Protein AF-A0A2L2Z495-F1 (afdb_monomer)

InterPro domains:
  IPR009030 Growth factor receptor cysteine-rich domain superfamily [SSF57184] (4-65)
  IPR011641 Tyrosine-protein kinase ephrin type A/B receptor-like [PF07699] (2-44)

Mean predicted aligned error: 7.1 Å

Structure (mmCIF, N/CA/C/O backbone):
data_AF-A0A2L2Z495-F1
#
_entry.id   AF-A0A2L2Z495-F1
#
loop_
_atom_site.group_PDB
_atom_site.id
_atom_site.type_symbol
_atom_site.label_atom_id
_atom_site.label_alt_id
_atom_site.label_comp_id
_atom_site.label_asym_id
_atom_site.label_entity_id
_atom_site.label_seq_id
_atom_site.pdbx_PDB_ins_code
_atom_site.Cartn_x
_atom_site.Cartn_y
_atom_site.Cartn_z
_atom_site.occupancy
_atom_site.B_iso_or_equiv
_atom_site.auth_seq_id
_atom_site.auth_comp_id
_atom_site.auth_asym_id
_atom_site.auth_atom_id
_atom_site.pdbx_PDB_model_num
ATOM 1 N N . LEU A 1 1 ? -20.928 8.682 14.250 1.00 43.97 1 LEU A N 1
ATOM 2 C CA . LEU A 1 1 ? -20.160 8.177 13.093 1.00 43.97 1 LEU A CA 1
ATOM 3 C C . LEU A 1 1 ? -18.689 8.415 13.401 1.00 43.97 1 LEU A C 1
ATOM 5 O O . LEU A 1 1 ? -18.303 9.573 13.491 1.00 43.97 1 LEU A O 1
ATOM 9 N N . ALA A 1 2 ? -17.903 7.375 13.669 1.00 55.22 2 ALA A N 1
ATOM 10 C CA . ALA A 1 2 ? -16.454 7.553 13.733 1.00 55.22 2 ALA A CA 1
ATOM 11 C C . ALA A 1 2 ? -15.946 7.732 12.289 1.00 55.22 2 ALA A C 1
ATOM 13 O O . ALA A 1 2 ? -16.351 6.945 11.429 1.00 55.22 2 ALA A O 1
ATOM 14 N N . PRO A 1 3 ? -15.147 8.769 11.984 1.00 60.53 3 PRO A N 1
ATOM 15 C CA . PRO A 1 3 ? -14.557 8.912 10.660 1.00 60.53 3 PRO A CA 1
ATOM 16 C C . PRO A 1 3 ? -13.651 7.709 10.386 1.00 60.53 3 PRO A C 1
ATOM 18 O O . PRO A 1 3 ? -12.933 7.255 11.276 1.00 60.53 3 PRO A O 1
ATOM 21 N N . CYS A 1 4 ? -13.702 7.172 9.167 1.00 67.56 4 CYS A N 1
ATOM 22 C CA . CYS A 1 4 ? -12.798 6.106 8.752 1.00 67.56 4 CYS A CA 1
ATOM 23 C C . CYS A 1 4 ? -11.352 6.585 8.929 1.00 67.56 4 CYS A C 1
ATOM 25 O O . CYS A 1 4 ? -10.957 7.589 8.334 1.00 67.56 4 CYS A O 1
ATOM 27 N N . LEU A 1 5 ? -10.568 5.881 9.745 1.00 73.12 5 LEU A N 1
ATOM 28 C CA . LEU A 1 5 ? -9.147 6.166 9.888 1.00 73.12 5 LEU A CA 1
ATOM 29 C C . LEU A 1 5 ? -8.450 5.779 8.578 1.00 73.12 5 LEU A C 1
ATOM 31 O O . LEU A 1 5 ? -8.361 4.599 8.244 1.00 73.12 5 LEU A O 1
ATOM 35 N N . GLN A 1 6 ? -7.975 6.763 7.813 1.00 77.62 6 GLN A N 1
ATOM 36 C CA . GLN A 1 6 ? -7.158 6.478 6.636 1.00 77.62 6 GLN A CA 1
ATOM 37 C C . GLN A 1 6 ? -5.746 6.104 7.081 1.00 77.62 6 GLN A C 1
ATOM 39 O O . GLN A 1 6 ? -4.997 6.948 7.574 1.00 77.62 6 GLN A O 1
ATOM 44 N N . CYS A 1 7 ? -5.379 4.835 6.906 1.00 83.62 7 CYS A N 1
ATOM 45 C CA . CYS A 1 7 ? -4.031 4.380 7.219 1.00 83.62 7 CYS A CA 1
ATOM 46 C C . CYS A 1 7 ? -2.995 5.042 6.301 1.00 83.62 7 CYS A C 1
ATOM 48 O O . CYS A 1 7 ? -3.227 5.136 5.095 1.00 83.62 7 CYS A O 1
ATOM 50 N N . PRO A 1 8 ? -1.843 5.484 6.832 1.00 84.62 8 PRO A N 1
ATOM 51 C CA . PRO A 1 8 ? -0.791 6.069 6.012 1.00 84.62 8 PRO A CA 1
ATOM 52 C C . PRO A 1 8 ? -0.195 5.028 5.053 1.00 84.62 8 PRO A C 1
ATOM 54 O O . PRO A 1 8 ? -0.234 3.824 5.313 1.00 84.62 8 PRO A O 1
ATOM 57 N N . SER A 1 9 ? 0.408 5.491 3.957 1.00 83.62 9 SER A N 1
ATOM 58 C CA . SER A 1 9 ? 1.172 4.651 3.021 1.00 83.62 9 SER A CA 1
ATOM 59 C C . SER A 1 9 ? 2.191 3.771 3.760 1.00 83.62 9 SER A C 1
ATOM 61 O O . SER A 1 9 ? 2.828 4.270 4.687 1.00 83.62 9 SER A O 1
ATOM 63 N N . ASN A 1 10 ? 2.423 2.534 3.299 1.00 85.44 10 ASN A N 1
ATOM 64 C CA . ASN A 1 10 ? 3.150 1.431 3.984 1.00 85.44 10 ASN A CA 1
ATOM 65 C C . ASN A 1 10 ? 2.313 0.644 5.007 1.00 85.44 10 ASN A C 1
ATOM 67 O O . ASN A 1 10 ? 2.846 -0.227 5.704 1.00 85.44 10 ASN A O 1
ATOM 71 N N . THR A 1 11 ? 1.027 0.956 5.122 1.00 87.44 11 THR A N 1
ATOM 72 C CA . THR A 1 11 ? 0.172 0.425 6.181 1.00 87.44 11 THR A CA 1
ATOM 73 C C . THR A 1 11 ? -1.194 0.078 5.607 1.00 87.44 11 THR A C 1
ATOM 75 O O . THR A 1 11 ? -1.684 0.766 4.711 1.00 87.44 11 THR A O 1
ATOM 78 N N . TYR A 1 12 ? -1.807 -0.975 6.132 1.00 88.12 12 TYR A N 1
ATOM 79 C CA . TYR A 1 12 ? -3.125 -1.458 5.735 1.00 88.12 12 TYR A CA 1
ATOM 80 C C . TYR A 1 12 ? -3.990 -1.688 6.972 1.00 88.12 12 TYR A C 1
ATOM 82 O O . TYR A 1 12 ? -3.466 -1.933 8.055 1.00 88.12 12 TYR A O 1
ATOM 90 N N . THR A 1 13 ? -5.309 -1.605 6.844 1.00 83.00 13 THR A N 1
ATOM 91 C CA . THR A 1 13 ? -6.207 -1.974 7.942 1.00 83.00 13 THR A CA 1
ATOM 92 C C . THR A 1 13 ? -6.370 -3.495 8.038 1.00 83.00 13 THR A C 1
ATOM 94 O O . THR A 1 13 ? -6.064 -4.062 9.075 1.00 83.00 13 THR A O 1
ATOM 97 N N . GLY A 1 14 ? -6.739 -4.194 6.963 1.00 80.88 14 GLY A N 1
ATOM 98 C CA . GLY A 1 14 ? -6.935 -5.653 6.952 1.00 80.88 14 GLY A CA 1
ATOM 99 C C . GLY A 1 14 ? -8.416 -6.043 7.002 1.00 80.88 14 GLY A C 1
ATOM 100 O O . GLY A 1 14 ? -9.279 -5.309 6.534 1.00 80.88 14 GLY A O 1
ATOM 101 N N . GLU A 1 15 ? -8.754 -7.185 7.597 1.00 77.00 15 GLU A N 1
ATOM 102 C CA . GLU A 1 15 ? -10.158 -7.598 7.749 1.00 77.00 15 GLU A CA 1
ATOM 103 C C . GLU A 1 15 ? -10.897 -6.835 8.866 1.00 77.00 15 GLU A C 1
ATOM 105 O O . GLU A 1 15 ? -10.489 -6.916 10.029 1.00 77.00 15 GLU A O 1
ATOM 110 N N . PRO A 1 16 ? -11.976 -6.082 8.550 1.00 71.38 16 PRO A N 1
ATOM 111 C CA . PRO A 1 16 ? -12.627 -5.204 9.515 1.00 71.38 16 PRO A CA 1
ATOM 112 C C . PRO A 1 16 ? -13.291 -5.996 10.632 1.00 71.38 16 PRO A C 1
ATOM 114 O O . PRO A 1 16 ? -14.181 -6.800 10.352 1.00 71.38 16 PRO A O 1
ATOM 117 N N . PRO A 1 17 ? -12.926 -5.745 11.905 1.00 70.75 17 PRO A N 1
ATOM 118 C CA . PRO A 1 17 ? -13.707 -6.263 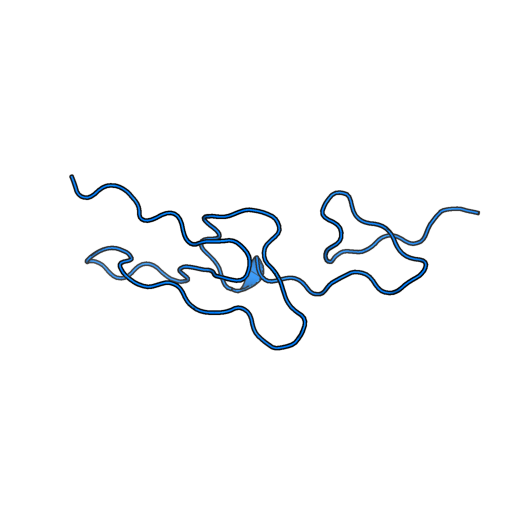13.012 1.00 70.75 17 PRO A CA 1
ATOM 119 C C . PRO A 1 17 ? -15.068 -5.557 13.046 1.00 70.75 17 PRO A C 1
ATOM 121 O O . PRO A 1 17 ? -15.237 -4.455 12.519 1.00 70.75 17 PRO A O 1
ATOM 124 N N . THR A 1 18 ? -16.037 -6.160 13.733 1.00 71.38 1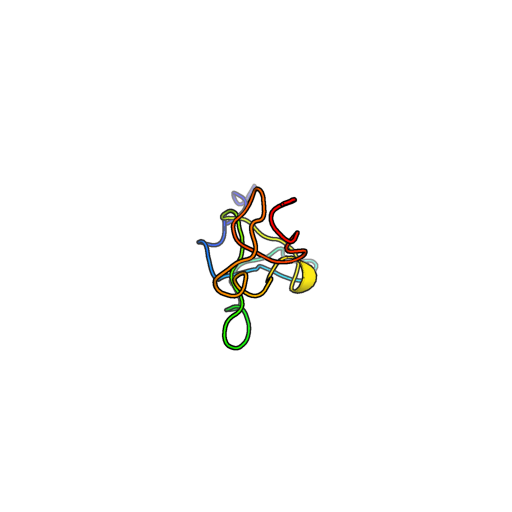8 THR A N 1
ATOM 125 C CA . THR A 1 18 ? -17.396 -5.613 13.893 1.00 71.38 18 THR A CA 1
ATOM 126 C C . THR A 1 18 ? -17.411 -4.198 14.496 1.00 71.38 18 THR A C 1
ATOM 128 O O . THR A 1 18 ? -18.342 -3.439 14.251 1.00 71.38 18 THR A O 1
ATOM 131 N N . ASP A 1 19 ? -16.366 -3.826 15.246 1.00 72.50 19 ASP A N 1
ATOM 132 C CA . ASP A 1 19 ? -16.205 -2.513 15.895 1.00 72.50 19 ASP A CA 1
ATOM 133 C C . ASP A 1 19 ? -15.501 -1.457 15.010 1.00 72.50 19 ASP A C 1
ATOM 135 O O . ASP A 1 19 ? -15.281 -0.317 15.425 1.00 72.50 19 ASP A O 1
ATOM 139 N N . GLY A 1 20 ? -15.155 -1.825 13.772 1.00 66.44 20 GLY A N 1
ATOM 140 C CA . GLY A 1 20 ? -14.425 -0.980 12.833 1.00 66.44 20 GLY A CA 1
ATOM 141 C C . GLY A 1 20 ? -12.917 -0.939 13.090 1.00 66.44 20 GLY A C 1
ATOM 142 O O . GLY A 1 20 ? -12.415 -1.279 14.161 1.00 66.44 20 GLY A O 1
ATOM 143 N N . PHE A 1 21 ? -12.165 -0.522 12.073 1.00 69.44 21 PHE A N 1
ATOM 144 C CA . PHE A 1 21 ? -10.715 -0.423 12.180 1.00 69.44 21 PHE A CA 1
ATOM 145 C C . PHE A 1 21 ? -10.265 0.799 12.959 1.00 69.44 21 PHE A C 1
ATOM 147 O O . PHE A 1 21 ? -10.580 1.932 12.597 1.00 69.44 21 PHE A O 1
ATOM 154 N N . LYS A 1 22 ? -9.461 0.548 13.991 1.00 70.12 22 LYS A N 1
ATOM 155 C CA . LYS A 1 22 ? -8.805 1.585 14.797 1.00 70.12 22 LYS A CA 1
ATOM 156 C C . LYS A 1 22 ? -7.283 1.552 14.678 1.00 70.12 22 LYS A C 1
ATOM 158 O O . LYS A 1 22 ? -6.628 2.493 15.108 1.00 70.12 22 LYS A O 1
ATOM 163 N N . GLU A 1 23 ? -6.735 0.497 14.079 1.00 76.94 23 GLU A N 1
ATOM 164 C CA . GLU A 1 23 ? -5.297 0.262 13.983 1.00 76.94 23 GLU A CA 1
ATOM 165 C C . GLU A 1 23 ? -4.884 -0.074 12.550 1.00 76.94 23 GLU A C 1
ATOM 167 O O . GLU A 1 23 ? -5.659 -0.631 11.772 1.00 76.94 23 GLU A O 1
ATOM 172 N N . CYS A 1 24 ? -3.649 0.297 12.218 1.00 85.38 24 CYS A N 1
ATOM 173 C CA . CYS A 1 24 ? -3.048 0.091 10.911 1.00 85.38 24 CYS A CA 1
ATOM 174 C C . CYS A 1 24 ? -1.864 -0.872 11.047 1.00 85.38 24 CYS A C 1
ATOM 176 O O . CYS A 1 24 ? -0.934 -0.619 11.815 1.00 85.38 24 CYS A O 1
ATOM 178 N N . PHE A 1 25 ? -1.866 -1.942 10.261 1.00 86.44 25 PHE A N 1
ATOM 179 C CA . PHE A 1 25 ? -0.801 -2.933 10.193 1.00 86.44 25 PHE A CA 1
ATOM 180 C C . PHE A 1 25 ? 0.244 -2.558 9.149 1.00 86.44 25 PHE A C 1
ATOM 182 O O . PHE A 1 25 ? -0.075 -2.226 8.009 1.00 86.44 25 PHE A O 1
ATOM 189 N N . LYS A 1 26 ? 1.521 -2.624 9.527 1.00 89.00 26 LYS A N 1
ATOM 190 C CA . LYS A 1 26 ? 2.624 -2.406 8.588 1.00 89.00 26 LYS A CA 1
ATOM 191 C C . LYS A 1 26 ? 2.682 -3.518 7.550 1.00 89.00 26 LYS A C 1
ATOM 193 O O . LYS A 1 26 ? 2.577 -4.697 7.886 1.00 89.00 26 LYS A O 1
ATOM 198 N N . CYS A 1 27 ? 2.926 -3.126 6.307 1.00 89.31 27 CYS A N 1
ATOM 199 C CA . CYS A 1 27 ? 3.213 -4.064 5.238 1.00 89.31 27 CYS A CA 1
ATOM 200 C C . CYS A 1 27 ? 4.476 -4.905 5.546 1.00 89.31 27 CYS A C 1
ATOM 202 O O . CYS A 1 27 ? 5.433 -4.383 6.131 1.00 89.31 27 CYS A O 1
ATOM 204 N N . PRO A 1 28 ? 4.492 -6.201 5.178 1.00 86.62 28 PRO A N 1
ATOM 205 C CA . PRO A 1 28 ? 5.647 -7.086 5.358 1.00 86.62 28 PRO A CA 1
ATOM 206 C C . PRO A 1 28 ? 6.873 -6.661 4.519 1.00 86.62 28 PRO A C 1
ATOM 208 O O . PRO A 1 28 ? 6.793 -5.773 3.672 1.00 86.62 28 PRO A O 1
ATOM 211 N N . ALA A 1 29 ? 8.040 -7.262 4.777 1.00 80.38 29 ALA A N 1
ATOM 212 C CA . ALA A 1 29 ? 9.342 -6.826 4.252 1.00 80.38 29 ALA A CA 1
ATOM 213 C C . ALA A 1 29 ? 9.345 -6.490 2.742 1.00 80.38 29 ALA A C 1
ATOM 215 O O . ALA A 1 29 ? 8.917 -7.292 1.918 1.00 80.38 29 ALA A O 1
ATOM 216 N N . ASN A 1 30 ? 9.869 -5.305 2.397 1.00 80.25 30 ASN A N 1
ATOM 217 C CA . ASN A 1 30 ? 9.923 -4.728 1.042 1.00 80.25 30 ASN A CA 1
ATOM 218 C C . ASN A 1 30 ? 8.574 -4.531 0.328 1.00 80.25 30 ASN A C 1
ATOM 220 O O . ASN A 1 30 ? 8.573 -4.252 -0.872 1.00 80.25 30 ASN A O 1
ATOM 224 N N . SER A 1 31 ? 7.448 -4.608 1.041 1.00 87.88 31 SER A N 1
ATOM 225 C CA . SER A 1 31 ? 6.128 -4.309 0.488 1.00 87.88 31 SER A CA 1
ATOM 226 C C . SER A 1 31 ? 5.572 -2.980 0.989 1.00 87.88 31 SER A C 1
ATOM 228 O O . SER A 1 31 ? 5.833 -2.540 2.109 1.00 87.88 31 SER A O 1
ATOM 230 N N . TYR A 1 32 ? 4.830 -2.317 0.112 1.00 87.62 32 TYR A N 1
ATOM 231 C CA . TYR A 1 32 ? 4.327 -0.966 0.281 1.00 87.62 32 TYR A CA 1
ATOM 232 C C . TYR A 1 32 ? 2.932 -0.891 -0.327 1.00 87.62 32 TYR A C 1
ATOM 234 O O . TYR A 1 32 ? 2.623 -1.592 -1.287 1.00 87.62 32 TYR A O 1
ATOM 242 N N . THR A 1 33 ? 2.095 -0.024 0.222 1.00 89.31 33 THR A N 1
ATOM 243 C CA . THR A 1 33 ? 0.808 0.315 -0.380 1.00 89.31 33 THR A CA 1
ATOM 244 C C . THR A 1 33 ? 0.981 1.490 -1.326 1.00 89.31 33 THR A C 1
ATOM 246 O O . THR A 1 33 ? 1.747 2.415 -1.039 1.00 89.31 33 THR A O 1
ATOM 249 N N . TYR A 1 34 ? 0.283 1.456 -2.462 1.00 83.56 34 TYR A N 1
ATOM 250 C CA . TYR A 1 34 ? 0.342 2.542 -3.443 1.00 83.56 34 TYR A CA 1
ATOM 251 C C . TYR A 1 34 ? -0.248 3.835 -2.880 1.00 83.56 34 TYR A C 1
ATOM 253 O O . TYR A 1 34 ? 0.291 4.922 -3.075 1.00 83.56 34 TYR A O 1
ATOM 261 N N . SER A 1 35 ? -1.372 3.709 -2.180 1.00 82.19 35 SER A N 1
ATOM 262 C CA . SER A 1 35 ? -2.135 4.826 -1.643 1.00 82.19 35 SER A CA 1
ATOM 263 C C . SER A 1 35 ? -2.425 4.619 -0.155 1.00 82.19 35 SER A C 1
ATOM 265 O O . SER A 1 35 ? -2.495 3.480 0.308 1.00 82.19 35 SER A O 1
ATOM 267 N N . PRO A 1 36 ? -2.585 5.703 0.622 1.00 82.88 36 PRO A N 1
ATOM 268 C CA . PRO A 1 36 ? -3.103 5.608 1.980 1.00 82.88 36 PRO A CA 1
ATOM 269 C C . PRO A 1 36 ? -4.552 5.095 1.973 1.00 82.88 36 PRO A C 1
ATOM 271 O O . PRO A 1 36 ? -5.317 5.360 1.046 1.00 82.88 36 PRO A O 1
ATOM 274 N N . GLY A 1 37 ? -4.946 4.385 3.029 1.00 81.81 37 GLY A N 1
ATOM 275 C CA . GLY A 1 37 ? -6.285 3.807 3.167 1.00 81.81 37 GLY A CA 1
ATOM 276 C C . GLY A 1 37 ? -6.434 2.393 2.602 1.00 81.81 37 GLY A C 1
ATOM 277 O O . GLY A 1 37 ? -7.562 1.944 2.401 1.00 81.81 37 GLY A O 1
ATOM 278 N N . SER A 1 38 ? -5.329 1.684 2.364 1.00 86.12 38 SER A N 1
ATOM 279 C CA . SER A 1 38 ? -5.375 0.275 1.983 1.00 86.12 38 SER A CA 1
ATOM 280 C C . SER A 1 38 ? -6.108 -0.544 3.029 1.00 86.12 38 SER A C 1
ATOM 282 O O . SER A 1 38 ? -5.802 -0.494 4.221 1.00 86.12 38 SER A O 1
ATOM 284 N N . LYS A 1 39 ? -7.086 -1.306 2.552 1.00 82.94 39 LYS A N 1
ATOM 285 C CA . LYS A 1 39 ? -7.957 -2.112 3.397 1.00 82.94 39 LYS A CA 1
ATOM 286 C C . LYS A 1 39 ? -7.519 -3.554 3.537 1.00 82.94 39 LYS A C 1
ATOM 288 O O . LYS A 1 39 ? -8.025 -4.238 4.400 1.00 82.94 39 LYS A O 1
ATOM 293 N N . GLU A 1 40 ? -6.579 -4.021 2.732 1.00 82.75 40 GLU A N 1
ATOM 294 C CA . GLU A 1 40 ? -6.224 -5.435 2.685 1.00 82.75 40 GLU A CA 1
ATOM 295 C C . GLU A 1 40 ? -4.704 -5.612 2.668 1.00 82.75 40 GLU A C 1
ATOM 297 O O . GLU A 1 40 ? -4.003 -4.792 2.070 1.00 82.75 40 GLU A O 1
ATOM 302 N N . PRO A 1 41 ? -4.180 -6.695 3.271 1.00 83.56 41 PRO A N 1
ATOM 303 C CA . PRO A 1 41 ? -2.762 -7.036 3.167 1.00 83.56 41 PRO A CA 1
ATOM 304 C C . PRO A 1 41 ? -2.351 -7.319 1.717 1.00 83.56 41 PRO A C 1
ATOM 306 O O . PRO A 1 41 ? -1.206 -7.086 1.351 1.00 83.56 41 PRO A O 1
ATOM 309 N N . SER A 1 42 ? -3.289 -7.761 0.877 1.00 84.62 42 SER A N 1
ATOM 310 C CA . SER A 1 42 ? -3.110 -7.979 -0.565 1.00 84.62 42 SER A CA 1
ATOM 311 C C . SER A 1 42 ? -2.743 -6.703 -1.336 1.00 84.62 42 SER A C 1
ATOM 313 O O . SER A 1 42 ? -2.243 -6.771 -2.460 1.00 84.62 42 SER A O 1
ATOM 315 N N . ASP A 1 43 ? -3.011 -5.538 -0.744 1.00 86.19 43 ASP A N 1
ATOM 316 C CA . ASP A 1 43 ? -2.668 -4.229 -1.298 1.00 86.19 43 ASP A CA 1
ATOM 317 C C . ASP A 1 43 ? -1.193 -3.865 -1.033 1.00 86.19 43 ASP A C 1
ATOM 319 O O . ASP A 1 43 ? -0.611 -3.044 -1.743 1.00 86.19 43 ASP A O 1
ATOM 323 N N . CYS A 1 44 ? -0.559 -4.510 -0.043 1.00 88.88 44 CYS A N 1
ATOM 324 C CA . CYS A 1 44 ? 0.880 -4.425 0.175 1.00 88.88 44 CYS A CA 1
ATOM 325 C C . CYS A 1 44 ? 1.606 -5.184 -0.932 1.00 88.88 44 CYS A C 1
ATOM 327 O O . CYS A 1 44 ? 1.651 -6.414 -0.953 1.00 88.88 44 CYS A O 1
ATOM 329 N N . ARG A 1 45 ? 2.217 -4.438 -1.844 1.00 89.69 45 ARG A N 1
ATOM 330 C CA . ARG A 1 45 ? 2.925 -4.983 -3.004 1.00 89.69 45 ARG A CA 1
ATOM 331 C C . ARG A 1 45 ? 4.397 -4.635 -2.931 1.00 89.69 45 ARG A C 1
ATOM 333 O O .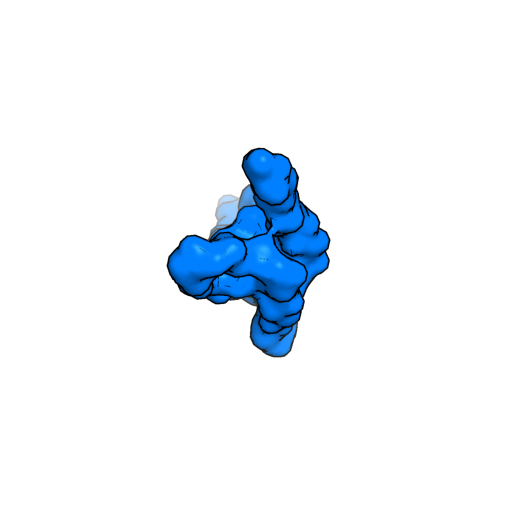 ARG A 1 45 ? 4.763 -3.596 -2.383 1.00 89.69 45 ARG A O 1
ATOM 340 N N . ALA A 1 46 ? 5.261 -5.511 -3.429 1.00 89.12 46 ALA A N 1
ATOM 341 C CA . ALA A 1 46 ? 6.685 -5.217 -3.450 1.00 89.12 46 ALA A CA 1
ATOM 342 C C . ALA A 1 46 ? 6.993 -4.117 -4.470 1.00 89.12 46 ALA A C 1
ATOM 344 O O . ALA A 1 46 ? 6.269 -3.943 -5.454 1.00 89.12 46 ALA A O 1
ATOM 345 N N . ARG A 1 47 ? 8.073 -3.365 -4.237 1.00 86.62 47 ARG A N 1
ATOM 346 C CA . ARG A 1 47 ? 8.585 -2.437 -5.253 1.00 86.62 47 ARG A CA 1
ATOM 347 C C . ARG A 1 47 ? 9.083 -3.199 -6.468 1.00 86.62 47 ARG A C 1
ATOM 349 O O . ARG A 1 47 ? 9.732 -4.234 -6.333 1.00 86.62 47 ARG A O 1
ATOM 356 N N . CYS A 1 48 ? 8.840 -2.623 -7.639 1.00 8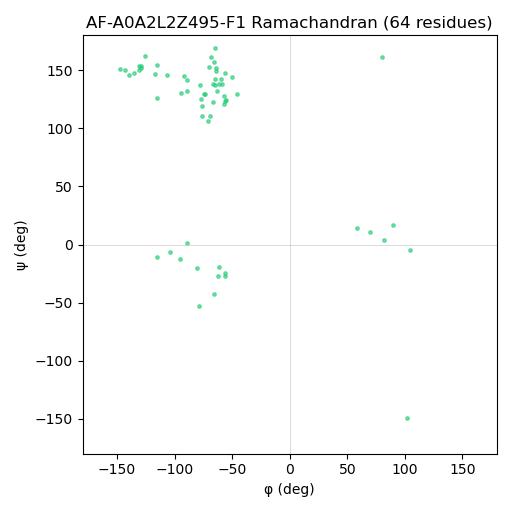6.56 48 CYS A N 1
ATOM 357 C CA . CYS A 1 48 ? 9.390 -3.147 -8.877 1.00 86.56 48 CYS A CA 1
ATOM 358 C C . CYS A 1 48 ? 10.916 -3.194 -8.831 1.00 86.56 48 CYS A C 1
ATOM 360 O O . CYS A 1 48 ? 11.567 -2.263 -8.348 1.00 86.56 48 CYS A O 1
ATOM 362 N N . GLN A 1 49 ? 11.483 -4.286 -9.349 1.00 84.88 49 GLN A N 1
ATOM 363 C CA . GLN A 1 49 ? 12.925 -4.384 -9.512 1.00 84.88 49 GLN A CA 1
ATOM 364 C C . GLN A 1 49 ? 13.415 -3.332 -10.519 1.00 84.88 49 GLN A C 1
ATOM 366 O O . GLN A 1 49 ? 12.671 -2.936 -11.424 1.00 84.88 49 GLN A O 1
ATOM 371 N N . PRO A 1 50 ? 14.672 -2.875 -10.391 1.00 81.50 50 PRO A N 1
ATOM 372 C CA . PRO A 1 50 ? 15.270 -1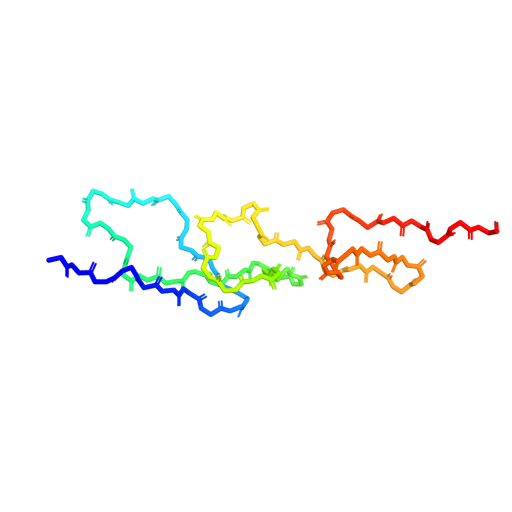.981 -11.374 1.00 81.50 50 PRO A CA 1
ATOM 373 C C . PRO A 1 50 ? 15.211 -2.602 -12.780 1.00 81.50 50 PRO A C 1
ATOM 375 O O . PRO A 1 50 ? 15.691 -3.712 -12.987 1.00 81.50 50 PRO A O 1
ATOM 378 N N . GLY A 1 51 ? 14.617 -1.878 -13.735 1.00 82.31 51 GLY A N 1
ATOM 379 C CA . GLY A 1 51 ? 14.374 -2.346 -15.111 1.00 82.31 51 GLY A CA 1
ATOM 380 C C . GLY A 1 51 ? 12.920 -2.733 -15.410 1.00 82.31 51 GLY A C 1
ATOM 381 O O . GLY A 1 51 ? 12.587 -3.017 -16.559 1.00 82.31 51 GLY A O 1
ATOM 382 N N . MET A 1 52 ? 12.046 -2.707 -14.403 1.00 88.19 52 MET A N 1
ATOM 383 C CA . MET A 1 52 ? 10.606 -2.918 -14.547 1.00 88.19 52 MET A CA 1
ATOM 384 C C . MET A 1 52 ? 9.853 -1.641 -14.162 1.00 88.19 52 MET A C 1
ATOM 386 O O . MET A 1 52 ? 10.334 -0.841 -13.356 1.00 88.19 52 MET A O 1
ATOM 390 N N . TYR A 1 53 ? 8.656 -1.462 -14.708 1.00 84.25 53 TYR A N 1
ATOM 391 C CA . TYR A 1 53 ? 7.781 -0.338 -14.405 1.00 84.25 53 TYR A CA 1
ATOM 392 C C . TYR A 1 53 ? 6.377 -0.822 -14.041 1.00 84.25 53 TYR A C 1
ATOM 394 O O . TYR A 1 53 ? 5.929 -1.892 -14.437 1.00 84.25 53 TYR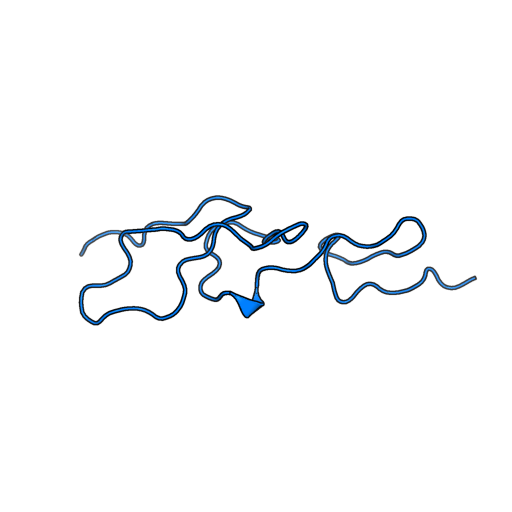 A O 1
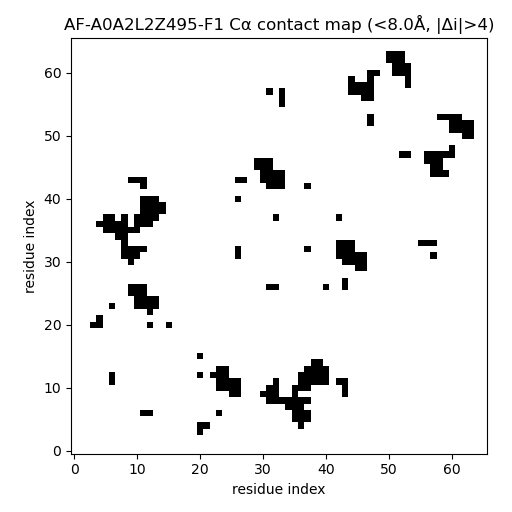ATOM 402 N N . SER A 1 54 ? 5.677 -0.019 -13.256 1.00 85.81 54 SER A N 1
ATOM 403 C CA . SER A 1 54 ? 4.268 -0.202 -12.926 1.00 85.81 54 SER A CA 1
ATOM 404 C C . SER A 1 54 ? 3.670 1.183 -12.751 1.00 85.81 54 SER A C 1
ATOM 406 O O . SER A 1 54 ? 4.381 2.100 -12.333 1.00 85.81 54 SER A O 1
ATOM 408 N N . GLU A 1 55 ? 2.380 1.348 -13.029 1.00 83.50 55 GLU A N 1
ATOM 409 C CA . GLU A 1 55 ? 1.673 2.623 -12.825 1.00 83.50 55 GLU A CA 1
ATOM 410 C C . GLU A 1 55 ? 1.792 3.124 -11.379 1.00 83.50 55 GLU A C 1
ATOM 412 O O . GLU A 1 55 ? 1.779 4.325 -11.113 1.00 83.50 55 GLU A O 1
ATOM 417 N N . THR A 1 56 ? 1.964 2.194 -10.441 1.00 82.25 56 THR A N 1
ATOM 418 C CA .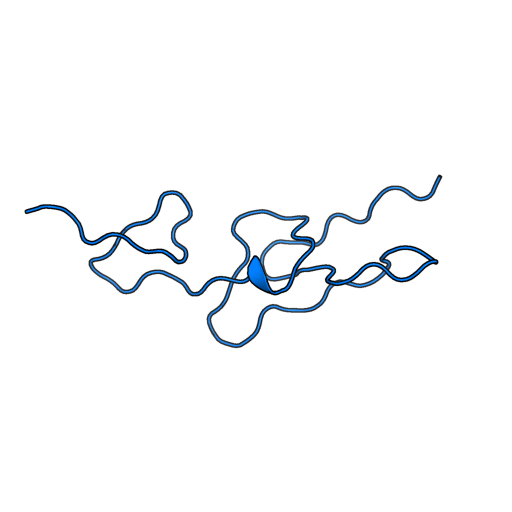 THR A 1 56 ? 2.089 2.467 -9.010 1.00 82.25 56 THR A CA 1
ATOM 419 C C . THR A 1 56 ? 3.521 2.351 -8.486 1.00 82.25 56 THR A C 1
ATOM 421 O O . THR A 1 56 ? 3.775 2.654 -7.321 1.00 82.25 56 THR A O 1
ATOM 424 N N . GLY A 1 57 ? 4.469 1.895 -9.316 1.00 82.44 57 GLY A N 1
ATOM 425 C CA . GLY A 1 57 ? 5.824 1.519 -8.887 1.00 82.44 57 GLY A CA 1
ATOM 426 C C . GLY A 1 57 ? 5.889 0.246 -8.025 1.00 82.44 57 GLY A C 1
ATOM 427 O O . GLY A 1 57 ? 6.939 -0.056 -7.449 1.00 82.44 57 GLY A O 1
ATOM 428 N N . LEU A 1 58 ? 4.779 -0.493 -7.933 1.00 87.12 58 LEU A N 1
ATOM 429 C CA . LEU A 1 58 ? 4.620 -1.717 -7.148 1.00 87.12 58 LEU A CA 1
ATOM 430 C C . LEU A 1 58 ? 4.103 -2.864 -8.028 1.00 87.12 58 LEU A C 1
ATOM 432 O O . LEU A 1 58 ? 3.550 -2.623 -9.102 1.00 87.12 58 LEU A O 1
ATOM 436 N N . GLU A 1 59 ? 4.248 -4.108 -7.575 1.00 83.81 59 GLU A N 1
ATOM 437 C CA . GLU A 1 59 ? 3.751 -5.279 -8.311 1.00 83.81 59 GLU A CA 1
ATOM 438 C C . GLU A 1 59 ? 2.239 -5.217 -8.625 1.00 83.81 59 GLU A C 1
ATOM 440 O O . GLU A 1 59 ? 1.465 -4.674 -7.834 1.00 83.81 59 GLU A O 1
ATOM 445 N N . PRO A 1 60 ? 1.773 -5.782 -9.756 1.00 84.56 60 PRO A N 1
ATOM 446 C CA . PRO A 1 60 ? 2.545 -6.479 -10.786 1.00 84.56 60 PRO A CA 1
ATOM 447 C C . PRO A 1 60 ? 3.347 -5.500 -11.651 1.00 84.56 60 PRO A C 1
ATOM 449 O O . PRO A 1 60 ? 2.820 -4.518 -12.166 1.00 84.56 60 PRO A O 1
ATOM 452 N N . CYS A 1 61 ? 4.637 -5.779 -11.804 1.00 87.81 61 CYS A N 1
ATOM 453 C CA . CYS A 1 61 ? 5.553 -4.940 -12.563 1.00 87.81 61 CYS A CA 1
ATOM 454 C C . CYS A 1 61 ? 5.672 -5.458 -13.996 1.00 87.81 61 CYS A C 1
ATOM 456 O O . CYS A 1 61 ? 5.906 -6.647 -14.212 1.00 87.81 61 CYS A O 1
ATOM 458 N N . ALA A 1 62 ? 5.531 -4.567 -14.970 1.00 86.44 62 ALA A N 1
ATOM 459 C CA . ALA A 1 62 ? 5.736 -4.851 -16.380 1.00 86.44 62 ALA A CA 1
ATOM 460 C C . ALA A 1 62 ? 7.187 -4.557 -16.781 1.00 86.44 62 ALA A C 1
ATOM 462 O O . ALA A 1 62 ? 7.825 -3.631 -16.277 1.00 86.44 62 ALA A O 1
ATOM 463 N N . ILE A 1 63 ? 7.724 -5.355 -17.698 1.00 83.81 63 ILE A N 1
ATOM 464 C CA . ILE A 1 63 ? 9.049 -5.108 -18.274 1.00 83.81 63 ILE A CA 1
ATOM 465 C C . ILE A 1 63 ? 8.875 -3.996 -19.310 1.00 83.81 63 ILE A C 1
ATOM 467 O O . ILE A 1 63 ? 7.906 -4.028 -20.071 1.00 83.81 63 ILE A O 1
ATOM 471 N N . CYS A 1 64 ? 9.787 -3.023 -19.351 1.00 76.62 64 CYS A N 1
ATOM 472 C CA . CYS A 1 64 ? 9.776 -2.028 -20.422 1.00 76.62 64 CYS A CA 1
ATOM 473 C C . CYS A 1 64 ? 9.845 -2.742 -21.785 1.00 76.62 64 CYS A C 1
ATOM 475 O O . CYS A 1 64 ? 10.782 -3.519 -21.992 1.00 76.62 64 CYS A O 1
ATOM 477 N N . PRO A 1 65 ? 8.884 -2.520 -22.700 1.00 76.50 65 PRO A N 1
ATOM 478 C CA . PRO A 1 65 ? 8.999 -3.046 -24.052 1.00 76.50 65 PRO A CA 1
ATOM 479 C C . PRO A 1 65 ? 10.217 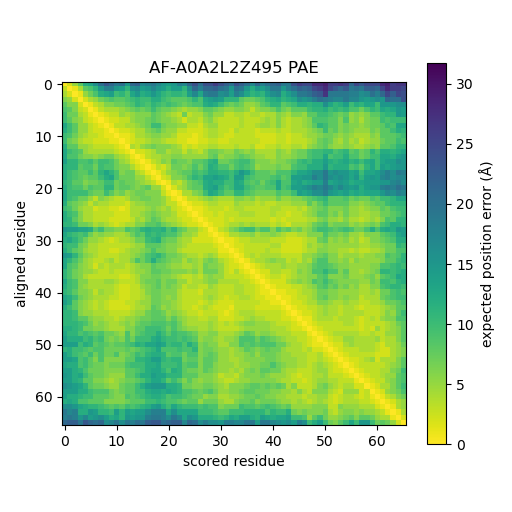-2.409 -24.732 1.00 76.50 65 PRO A C 1
ATOM 481 O O . PRO A 1 65 ? 10.424 -1.198 -24.624 1.00 76.50 65 PRO A O 1
ATOM 484 N N . VAL A 1 66 ? 11.040 -3.255 -25.358 1.00 69.62 66 VAL A N 1
ATOM 485 C CA . VAL A 1 66 ? 12.223 -2.857 -26.139 1.00 69.62 66 VAL A CA 1
ATOM 486 C C . VAL A 1 66 ? 11.844 -2.193 -27.454 1.00 69.62 66 VAL A C 1
ATOM 488 O O . VAL A 1 66 ? 10.792 -2.568 -28.020 1.00 69.62 66 VAL A O 1
#

pLDDT: mean 80.79, std 8.58, range [43.97, 89.69]

Sequence (66 aa):
LAPCLQCPSNTYTGEPPTDGFKECFKCPANSYTYSPGSKEPSDCRARCQPGMYSETGLEPCAICPV

Nearest PDB structures (foldseek):
  4yn0-assembly1_A  TM=4.226E-01  e=4.969E-03  Mus musculus
  4e4d-assembly1_R  TM=4.229E-01  e=4.753E-02  Mus musculus
  6pe8-assembly2_T  TM=4.535E-01  e=7.079E-02  Homo sapiens
  5dmj-assembly3_F  TM=5.588E-01  e=1.917E-01  Homo sapiens
  6ng3-assembly1_A  TM=5.538E-01  e=2.189E-01  Homo sapiens

Solvent-accessible surface area (backbone atoms only — not comparable to full-atom values): 3941 Å² total; per-residue (Å²): 133,81,77,84,71,68,24,56,63,37,19,16,53,34,84,73,52,98,88,53,65,88,61,63,44,70,40,60,92,75,26,33,29,80,48,60,47,30,51,36,67,86,51,37,22,40,60,43,57,95,78,40,47,34,102,68,48,25,54,81,52,43,68,68,84,128

Radius of gyration: 14.1 Å; Cα contacts (8 Å, |Δi|>4): 128; chains: 1; bounding box: 35×17×42 Å

Secondary structure (DSSP, 8-state):
-PPP--PPTTEE--SPPTT-----EEPPTTEE-SSTTB-SGGG-EEBPPTTEE-TTSBSSPEEPP-

Organism: Parasteatoda tepidariorum (NCBI:txid114398)

Foldseek 3Di:
DPPQDFAAKQWEQADADPVGGPDTHGAPPQWIALGTRHHHSVNGFHADDPQWDDPSSGPPTHHPDD